Protein AF-A0A2V6HPI0-F1 (afdb_monomer)

Mean predicted aligned error: 5.85 Å

Sequence (67 aa):
MLFNSLTFVVFFVIVVTLYWSIGSWTARKNLLVVASYIFYGAWNPPFAALLFSTTAMDFWLGRQIGK

pLDDT: mean 91.08, std 8.13, range [54.94, 98.31]

Radius of gyration: 14.81 Å; Cα contacts (8 Å, |Δi|>4): 26; chains: 1; bounding box: 26×33×36 Å

Structure (mmCIF, N/CA/C/O backbone):
data_AF-A0A2V6HPI0-F1
#
_entry.id   AF-A0A2V6HPI0-F1
#
loop_
_atom_site.group_PDB
_atom_site.id
_atom_site.type_symbol
_atom_site.label_atom_id
_atom_site.label_alt_id
_atom_site.label_comp_id
_atom_site.label_asym_id
_atom_site.label_entity_id
_atom_site.label_seq_id
_atom_site.pdbx_PDB_ins_code
_atom_site.Cartn_x
_atom_site.Cartn_y
_atom_site.Cartn_z
_atom_site.occupancy
_atom_site.B_iso_or_equiv
_atom_site.auth_seq_id
_atom_site.auth_comp_id
_atom_site.auth_asym_id
_atom_site.auth_atom_id
_atom_site.pdbx_PDB_model_num
ATOM 1 N N . MET A 1 1 ? 4.115 1.886 -11.717 1.00 91.06 1 MET A N 1
ATOM 2 C CA . MET A 1 1 ? 4.172 0.915 -12.809 1.00 91.06 1 MET A CA 1
ATOM 3 C C . MET A 1 1 ? 2.921 1.029 -13.674 1.00 91.06 1 MET A C 1
ATOM 5 O O . MET A 1 1 ? 1.880 1.397 -13.149 1.00 91.06 1 MET A O 1
ATOM 9 N N . LEU A 1 2 ? 3.010 0.747 -14.977 1.00 92.00 2 LEU A N 1
ATOM 10 C CA . LEU A 1 2 ? 1.848 0.746 -15.880 1.00 92.00 2 LEU A CA 1
ATOM 11 C C . LEU A 1 2 ? 1.149 -0.620 -15.881 1.00 92.00 2 LEU A C 1
ATOM 13 O O . LEU A 1 2 ? 1.823 -1.649 -15.855 1.00 92.00 2 LEU A O 1
ATOM 17 N N . PHE A 1 3 ? -0.181 -0.637 -15.985 1.00 91.94 3 PHE A N 1
ATOM 18 C CA . PHE A 1 3 ? -0.969 -1.877 -16.017 1.00 91.94 3 PHE A CA 1
ATOM 19 C C . PHE A 1 3 ? -0.672 -2.764 -17.236 1.00 91.94 3 PHE A C 1
ATOM 21 O O . PHE A 1 3 ? -0.729 -3.983 -17.139 1.00 91.94 3 PHE A O 1
ATOM 28 N N . ASN A 1 4 ? -0.298 -2.180 -18.374 1.00 92.81 4 ASN A N 1
ATOM 29 C CA . ASN A 1 4 ? 0.021 -2.910 -19.604 1.00 92.81 4 ASN A CA 1
ATOM 30 C C . ASN A 1 4 ? 1.494 -3.365 -19.695 1.00 92.81 4 ASN A C 1
ATOM 32 O O . ASN A 1 4 ? 1.977 -3.658 -20.786 1.00 92.81 4 ASN A O 1
ATOM 36 N N . SER A 1 5 ? 2.233 -3.369 -18.581 1.00 95.06 5 SER A N 1
ATOM 37 C CA . SER A 1 5 ? 3.660 -3.714 -18.556 1.00 95.06 5 SER A CA 1
ATOM 38 C C . SER A 1 5 ? 3.912 -5.127 -18.022 1.00 95.06 5 SER A C 1
ATOM 40 O O . SER A 1 5 ? 3.193 -5.608 -17.147 1.00 95.06 5 SER A O 1
ATOM 42 N N . LEU A 1 6 ? 4.988 -5.779 -18.483 1.00 96.69 6 LEU A N 1
ATOM 43 C CA . LEU A 1 6 ? 5.413 -7.081 -17.947 1.00 96.69 6 LEU A CA 1
ATOM 44 C C . LEU A 1 6 ? 5.758 -6.998 -16.452 1.00 96.69 6 LEU A C 1
ATOM 46 O O . LEU A 1 6 ? 5.464 -7.917 -15.690 1.00 96.69 6 LEU A O 1
ATOM 50 N N . THR A 1 7 ? 6.319 -5.866 -16.017 1.00 95.88 7 THR A N 1
ATOM 51 C CA . THR A 1 7 ? 6.587 -5.583 -14.604 1.00 95.88 7 THR A CA 1
ATOM 52 C C . THR A 1 7 ? 5.310 -5.711 -13.771 1.00 95.88 7 THR A C 1
ATOM 54 O O . THR A 1 7 ? 5.366 -6.253 -12.668 1.00 95.88 7 THR A O 1
ATOM 57 N N . PHE A 1 8 ? 4.152 -5.288 -14.304 1.00 96.19 8 PHE A N 1
ATOM 58 C CA . PHE A 1 8 ? 2.872 -5.420 -13.604 1.00 96.19 8 PHE A CA 1
ATOM 59 C C . PHE A 1 8 ? 2.429 -6.860 -13.454 1.00 96.19 8 PHE A C 1
ATOM 61 O O . PHE A 1 8 ? 2.007 -7.237 -12.364 1.00 96.19 8 PHE A O 1
ATOM 68 N N . VAL A 1 9 ? 2.591 -7.675 -14.492 1.00 97.69 9 VAL A N 1
ATOM 69 C CA . VAL A 1 9 ? 2.257 -9.100 -14.425 1.00 97.69 9 VAL A CA 1
ATOM 70 C C . VAL A 1 9 ? 3.080 -9.794 -13.336 1.00 97.69 9 VAL A C 1
ATOM 72 O O . VAL A 1 9 ? 2.514 -10.478 -12.486 1.00 97.69 9 VAL A O 1
ATOM 75 N N . VAL A 1 10 ? 4.397 -9.564 -13.303 1.00 97.81 10 VAL A N 1
ATOM 76 C CA . VAL A 1 10 ? 5.289 -10.150 -12.284 1.00 97.81 10 VAL A CA 1
ATOM 77 C C . VAL A 1 10 ? 4.900 -9.688 -10.879 1.00 97.81 10 VAL A C 1
ATOM 79 O O . VAL A 1 10 ? 4.728 -10.508 -9.978 1.00 97.81 10 VAL A O 1
ATOM 82 N N . PHE A 1 11 ? 4.712 -8.381 -10.695 1.00 97.69 11 PHE A N 1
ATOM 83 C CA . PHE A 1 11 ? 4.287 -7.805 -9.422 1.00 97.69 11 PHE A CA 1
ATOM 84 C C . PHE A 1 11 ? 2.951 -8.389 -8.941 1.00 97.69 11 PHE A C 1
ATOM 86 O O . PHE A 1 11 ? 2.830 -8.785 -7.783 1.00 97.69 11 PHE A O 1
ATOM 93 N N . PHE A 1 12 ? 1.961 -8.486 -9.829 1.00 97.56 12 PHE A N 1
ATOM 94 C CA . PHE A 1 12 ? 0.638 -9.014 -9.512 1.00 97.56 12 PHE A CA 1
ATOM 95 C C . PHE A 1 12 ? 0.703 -10.476 -9.064 1.00 97.56 12 PHE A C 1
ATOM 97 O O . PHE A 1 12 ? 0.148 -10.817 -8.020 1.00 97.56 12 PHE A O 1
ATOM 104 N N . VAL A 1 13 ? 1.434 -11.322 -9.796 1.00 98.25 13 VAL A N 1
ATOM 105 C CA . VAL A 1 13 ? 1.614 -12.738 -9.442 1.00 98.25 13 VAL A CA 1
ATOM 106 C C . VAL A 1 13 ? 2.245 -12.881 -8.056 1.00 98.25 13 VAL A C 1
ATOM 108 O O . VAL A 1 13 ? 1.756 -13.671 -7.245 1.00 98.25 13 VAL A O 1
ATOM 111 N N . ILE A 1 14 ? 3.276 -12.090 -7.742 1.00 98.25 14 ILE A N 1
ATOM 112 C CA . ILE A 1 14 ? 3.918 -12.096 -6.419 1.00 98.25 14 ILE A CA 1
ATOM 113 C C . ILE A 1 14 ? 2.915 -11.706 -5.328 1.00 98.25 14 ILE A C 1
ATOM 115 O O . ILE A 1 14 ? 2.765 -12.430 -4.344 1.00 98.25 14 ILE A O 1
ATOM 119 N N . VAL A 1 15 ? 2.204 -10.587 -5.500 1.00 98.12 15 VAL A N 1
ATOM 120 C CA . VAL A 1 15 ? 1.266 -10.071 -4.489 1.00 98.12 15 VAL A CA 1
ATOM 121 C C . VAL A 1 15 ? 0.124 -11.051 -4.238 1.00 98.12 15 VAL A C 1
ATOM 123 O O . VAL A 1 15 ? -0.194 -11.324 -3.082 1.00 98.12 15 VAL A O 1
ATOM 126 N N . VAL A 1 16 ? -0.469 -11.620 -5.290 1.00 98.06 16 VAL A N 1
ATOM 127 C CA . VAL A 1 16 ? -1.559 -12.600 -5.165 1.00 98.06 16 VAL A CA 1
ATOM 128 C C . VAL A 1 16 ? -1.073 -13.874 -4.479 1.00 98.06 16 VAL A C 1
ATOM 130 O O . VAL A 1 16 ? -1.748 -14.378 -3.582 1.00 98.06 16 VAL A O 1
ATOM 133 N N . THR A 1 17 ? 0.113 -14.368 -4.840 1.00 98.31 17 THR A N 1
ATOM 134 C CA . THR A 1 17 ? 0.694 -15.564 -4.214 1.00 98.31 17 THR A CA 1
ATOM 135 C C . THR A 1 17 ? 0.935 -15.343 -2.719 1.00 98.31 17 THR A C 1
ATOM 137 O O . THR A 1 17 ? 0.538 -16.171 -1.900 1.00 98.31 17 THR A O 1
ATOM 140 N N . LEU A 1 18 ? 1.519 -14.201 -2.343 1.00 98.00 18 LEU A N 1
ATOM 141 C CA . LEU A 1 18 ? 1.732 -13.833 -0.940 1.00 98.00 18 LEU A CA 1
ATOM 142 C C . LEU A 1 18 ? 0.414 -13.625 -0.183 1.00 98.00 18 LEU A C 1
ATOM 144 O O . LEU A 1 18 ? 0.298 -14.005 0.978 1.00 98.00 18 LEU A O 1
ATOM 148 N N . TYR A 1 19 ? -0.598 -13.039 -0.821 1.00 97.94 19 TYR A N 1
ATOM 149 C CA . TYR A 1 19 ? -1.897 -12.821 -0.189 1.00 97.94 19 TYR A CA 1
ATOM 150 C C . TYR A 1 19 ? -2.542 -14.142 0.245 1.00 97.94 19 TYR A C 1
ATOM 152 O O . TYR A 1 19 ? -3.029 -14.257 1.374 1.00 97.94 19 TYR A O 1
ATOM 160 N N . TRP A 1 20 ? -2.516 -15.148 -0.632 1.0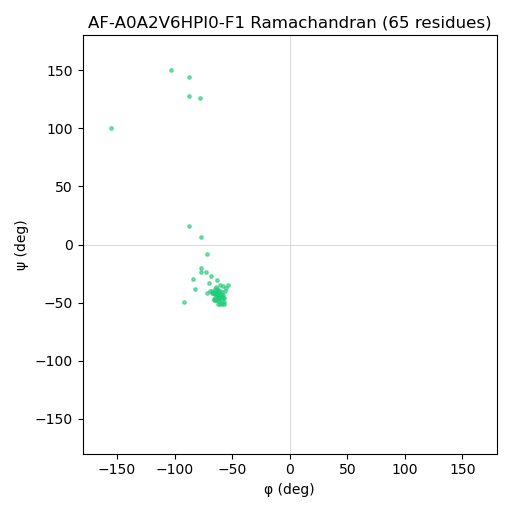0 97.75 20 TRP A N 1
ATOM 161 C CA . TRP A 1 20 ? -3.110 -16.454 -0.354 1.00 97.75 20 TRP A CA 1
ATOM 162 C C . TRP A 1 20 ? -2.260 -17.332 0.568 1.00 97.75 20 TRP A C 1
ATOM 164 O O . TRP A 1 20 ? -2.825 -18.175 1.261 1.00 97.75 20 TRP A O 1
ATOM 174 N N . SER A 1 21 ? -0.943 -17.112 0.646 1.00 97.62 21 SER A N 1
ATOM 175 C CA . SER A 1 21 ? -0.069 -17.849 1.572 1.00 97.62 21 SER A CA 1
ATOM 176 C C . SER A 1 21 ? -0.172 -17.377 3.028 1.00 97.62 21 SER A C 1
ATOM 178 O O . SER A 1 21 ? 0.157 -18.123 3.949 1.00 97.62 21 SER A O 1
ATOM 180 N N . ILE A 1 22 ? -0.659 -16.157 3.269 1.00 97.50 22 ILE A N 1
ATOM 181 C CA . ILE A 1 22 ? -0.830 -15.594 4.613 1.00 97.50 22 ILE A CA 1
ATOM 182 C C . ILE A 1 22 ? -2.197 -15.997 5.179 1.00 97.50 22 ILE A C 1
ATOM 184 O O . ILE A 1 22 ? -3.222 -15.731 4.561 1.00 97.50 22 ILE A O 1
ATOM 188 N N . GLY A 1 23 ? -2.250 -16.571 6.386 1.00 95.44 23 GLY A N 1
ATOM 189 C CA . GLY A 1 23 ? -3.518 -16.894 7.067 1.00 95.44 23 GLY A CA 1
ATOM 190 C C . GLY A 1 23 ? -4.144 -15.726 7.846 1.00 95.44 23 GLY A C 1
ATOM 191 O O . GLY A 1 23 ? -5.362 -15.637 7.972 1.00 95.44 23 GLY A O 1
ATOM 192 N N . SER A 1 24 ? -3.324 -14.802 8.357 1.00 97.12 24 SER A N 1
ATOM 193 C CA . SER A 1 24 ? -3.796 -13.676 9.173 1.00 97.12 24 SER A CA 1
ATOM 194 C C . SER A 1 24 ? -4.406 -12.563 8.321 1.00 97.12 24 SER A C 1
ATOM 196 O O . SER A 1 24 ? -3.750 -11.998 7.443 1.00 97.12 24 SER A O 1
ATOM 198 N N . TRP A 1 25 ? -5.641 -12.175 8.645 1.00 95.62 25 TRP A N 1
ATOM 199 C CA . TRP A 1 25 ? -6.328 -11.061 7.988 1.00 95.62 25 TRP A CA 1
ATOM 200 C C . TRP A 1 25 ? -5.571 -9.733 8.120 1.00 95.62 25 TRP A C 1
ATOM 202 O O . TRP A 1 25 ? -5.443 -8.983 7.152 1.00 95.62 25 TRP A O 1
ATOM 212 N N . THR A 1 26 ? -5.010 -9.454 9.299 1.00 96.69 26 THR A N 1
ATOM 213 C CA . THR A 1 26 ? -4.236 -8.229 9.536 1.00 96.69 26 THR A CA 1
ATOM 214 C C . THR A 1 26 ? -3.001 -8.174 8.641 1.00 96.69 26 THR A C 1
ATOM 216 O O . THR A 1 26 ? -2.722 -7.138 8.041 1.00 96.6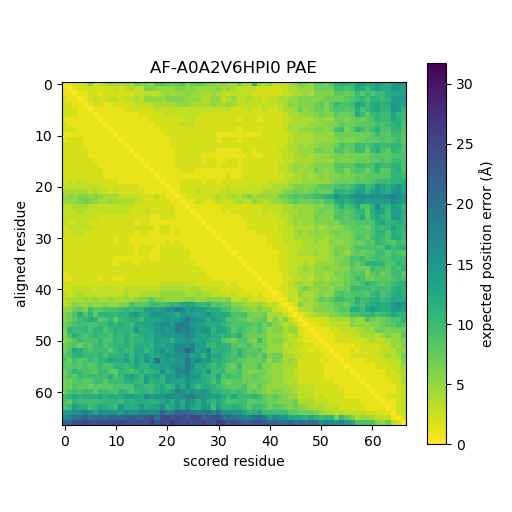9 26 THR A O 1
ATOM 219 N N . ALA A 1 27 ? -2.298 -9.298 8.489 1.00 97.00 27 ALA A N 1
ATOM 220 C CA . ALA A 1 27 ? -1.120 -9.375 7.632 1.00 97.00 27 ALA A CA 1
ATOM 221 C C . ALA A 1 27 ? -1.480 -9.263 6.139 1.00 97.00 27 ALA A C 1
ATOM 223 O O . ALA A 1 27 ? -0.811 -8.526 5.418 1.00 97.00 27 ALA A O 1
ATOM 224 N N . ARG A 1 28 ? -2.577 -9.891 5.687 1.00 97.44 28 ARG A N 1
ATOM 225 C CA . ARG A 1 28 ? -3.105 -9.717 4.318 1.00 97.44 28 ARG A CA 1
ATOM 226 C C . ARG A 1 28 ? -3.408 -8.256 4.006 1.00 97.44 28 ARG A C 1
ATOM 228 O O . ARG A 1 28 ? -3.019 -7.749 2.961 1.00 97.44 28 ARG A O 1
ATOM 235 N N . LYS A 1 29 ? -4.077 -7.565 4.928 1.00 96.06 29 LYS A N 1
ATOM 236 C CA . LYS A 1 29 ? -4.404 -6.146 4.777 1.00 96.06 29 LYS A CA 1
ATOM 237 C C . LYS A 1 29 ? -3.143 -5.285 4.688 1.00 96.06 29 LYS A C 1
ATOM 239 O O . LYS A 1 29 ? -3.043 -4.462 3.785 1.00 96.06 29 LYS A O 1
ATOM 244 N N . ASN A 1 30 ? -2.162 -5.513 5.561 1.00 96.31 30 ASN A N 1
ATOM 245 C CA . ASN A 1 30 ? -0.894 -4.781 5.525 1.00 96.31 30 ASN A CA 1
ATOM 246 C C . ASN A 1 30 ? -0.122 -5.032 4.220 1.00 96.31 30 ASN A C 1
ATOM 248 O O . ASN A 1 30 ? 0.400 -4.084 3.639 1.00 96.31 30 ASN A 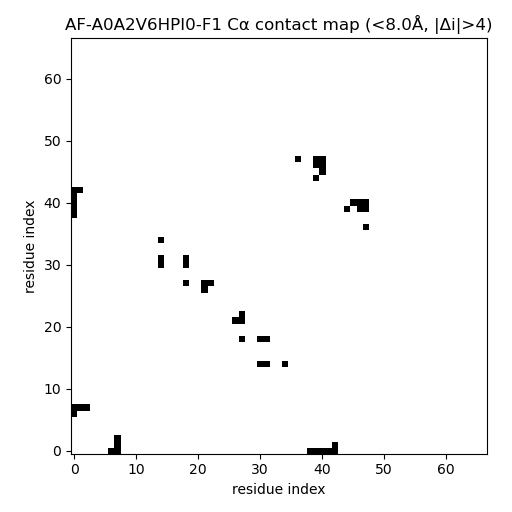O 1
ATOM 252 N N . LEU A 1 31 ? -0.104 -6.275 3.724 1.00 97.81 31 LEU A N 1
ATOM 253 C CA . LEU A 1 31 ? 0.482 -6.616 2.426 1.00 97.81 31 LEU A CA 1
ATOM 254 C C . LEU A 1 31 ? -0.159 -5.799 1.299 1.00 97.81 31 LEU A C 1
ATOM 256 O O . LEU A 1 31 ? 0.559 -5.194 0.510 1.00 97.81 31 LEU A O 1
ATOM 260 N N . LEU A 1 32 ? -1.493 -5.756 1.234 1.00 96.25 32 LEU A N 1
ATOM 261 C CA . LEU A 1 32 ? -2.210 -5.011 0.195 1.00 96.25 32 LEU A CA 1
ATOM 262 C C . LEU A 1 32 ? -1.931 -3.506 0.264 1.00 96.25 32 LEU A C 1
ATOM 264 O O . LEU A 1 32 ? -1.761 -2.868 -0.774 1.00 96.25 32 LEU A O 1
ATOM 268 N N . VAL A 1 33 ? -1.834 -2.943 1.472 1.00 93.25 33 VAL A N 1
ATOM 269 C CA . VAL A 1 33 ? -1.476 -1.531 1.665 1.00 93.25 33 VAL A CA 1
ATOM 270 C C . VAL A 1 33 ? -0.073 -1.259 1.124 1.00 93.25 33 VAL A C 1
ATOM 272 O O . VAL A 1 33 ? 0.097 -0.365 0.298 1.00 93.25 33 VAL A O 1
ATOM 275 N N . VAL A 1 34 ? 0.924 -2.053 1.522 1.00 94.50 34 VAL A N 1
ATOM 276 C CA . VAL A 1 34 ? 2.309 -1.897 1.048 1.00 94.50 34 VAL A CA 1
ATOM 277 C C . VAL A 1 34 ? 2.398 -2.078 -0.469 1.00 94.50 34 VAL A C 1
ATOM 279 O O . VAL A 1 34 ? 3.017 -1.262 -1.150 1.00 94.50 34 VAL A O 1
ATOM 282 N N . ALA A 1 35 ? 1.735 -3.099 -1.014 1.00 95.69 35 ALA A N 1
ATOM 283 C CA . ALA A 1 35 ? 1.682 -3.350 -2.449 1.00 95.69 35 ALA A CA 1
ATOM 284 C C . ALA A 1 35 ? 1.094 -2.151 -3.211 1.00 95.69 35 ALA A C 1
ATOM 286 O O . ALA A 1 35 ? 1.657 -1.735 -4.222 1.00 95.69 35 ALA A O 1
ATOM 287 N N . SER A 1 36 ? 0.018 -1.546 -2.701 1.00 90.56 36 SER A N 1
ATOM 288 C CA . SER A 1 36 ? -0.571 -0.337 -3.283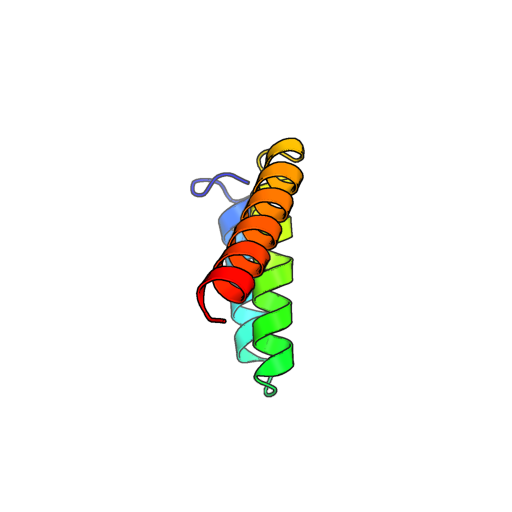 1.00 90.56 36 SER A CA 1
ATOM 289 C C . SER A 1 36 ? 0.447 0.808 -3.362 1.00 90.56 36 SER A C 1
ATOM 291 O O . SER A 1 36 ? 0.688 1.351 -4.442 1.00 90.56 36 SER A O 1
ATOM 293 N N . TYR A 1 37 ? 1.134 1.116 -2.256 1.00 89.25 37 TYR A N 1
ATOM 294 C CA . TYR A 1 37 ? 2.150 2.174 -2.237 1.00 89.25 37 TYR A CA 1
ATOM 295 C C . TYR A 1 37 ? 3.311 1.904 -3.199 1.00 89.25 37 TYR A C 1
ATOM 297 O O . TYR A 1 37 ? 3.759 2.826 -3.879 1.00 89.25 37 TYR A O 1
ATOM 305 N N . ILE A 1 38 ? 3.770 0.655 -3.310 1.00 91.44 38 ILE A N 1
ATOM 306 C CA . ILE A 1 38 ? 4.819 0.275 -4.267 1.00 91.44 38 ILE A CA 1
ATOM 307 C C . ILE A 1 38 ? 4.327 0.450 -5.708 1.00 91.44 38 ILE A C 1
ATOM 309 O O . ILE A 1 38 ? 5.034 1.032 -6.528 1.00 91.44 38 ILE A O 1
ATOM 313 N N . PHE A 1 39 ? 3.117 -0.012 -6.030 1.00 91.94 39 PHE A N 1
ATOM 314 C CA . PHE A 1 39 ? 2.553 0.071 -7.379 1.00 91.94 39 PHE A CA 1
ATOM 315 C C . PHE A 1 39 ? 2.451 1.523 -7.872 1.00 91.94 39 PHE A C 1
ATOM 317 O O . PHE A 1 39 ? 2.948 1.850 -8.963 1.00 91.94 39 PHE A O 1
ATOM 324 N N . TYR A 1 40 ? 1.848 2.387 -7.050 1.00 86.75 40 TYR A N 1
ATOM 325 C CA . TYR A 1 40 ? 1.662 3.806 -7.356 1.00 86.75 40 TYR A CA 1
ATOM 326 C C . TYR A 1 40 ? 2.980 4.585 -7.282 1.00 86.75 40 TYR A C 1
ATOM 328 O O . TYR A 1 40 ? 3.279 5.367 -8.186 1.00 86.75 40 TYR A O 1
ATOM 336 N N . GLY A 1 41 ? 3.821 4.319 -6.279 1.00 87.38 41 GLY A N 1
ATOM 337 C CA . GLY A 1 41 ? 5.133 4.953 -6.135 1.00 87.38 41 GLY A CA 1
ATOM 338 C C . GLY A 1 41 ? 6.077 4.630 -7.294 1.00 87.38 41 GLY A C 1
ATOM 339 O O . GLY A 1 41 ? 6.743 5.519 -7.813 1.00 87.38 41 GLY A O 1
ATOM 340 N N . ALA A 1 42 ? 6.065 3.392 -7.794 1.00 86.88 42 ALA A N 1
ATOM 341 C CA . ALA A 1 42 ? 6.837 2.997 -8.971 1.00 86.88 42 ALA A CA 1
ATOM 342 C C . ALA A 1 42 ? 6.282 3.571 -10.288 1.00 86.88 42 ALA A C 1
ATOM 344 O O . ALA A 1 42 ? 6.836 3.314 -11.353 1.00 86.88 42 ALA A O 1
ATOM 345 N N . TRP A 1 43 ? 5.108 4.212 -10.288 1.00 83.88 43 TRP A N 1
ATOM 346 C CA . TRP A 1 43 ? 4.571 4.893 -11.473 1.00 83.88 43 TRP A CA 1
ATOM 347 C C . TRP A 1 43 ? 4.999 6.350 -11.474 1.00 83.88 43 TRP A C 1
ATOM 349 O O . TRP A 1 43 ? 5.515 6.841 -12.473 1.00 83.88 43 TRP A O 1
ATOM 359 N N . ASN A 1 44 ? 4.795 7.017 -10.342 1.00 80.69 44 ASN A N 1
ATOM 360 C CA . ASN A 1 44 ? 5.155 8.407 -10.152 1.00 80.69 44 ASN A CA 1
ATOM 361 C C . ASN A 1 44 ? 5.365 8.656 -8.642 1.00 80.69 44 ASN A C 1
ATOM 363 O O . ASN A 1 44 ? 4.383 8.789 -7.910 1.00 80.69 44 ASN A O 1
ATOM 367 N N . PR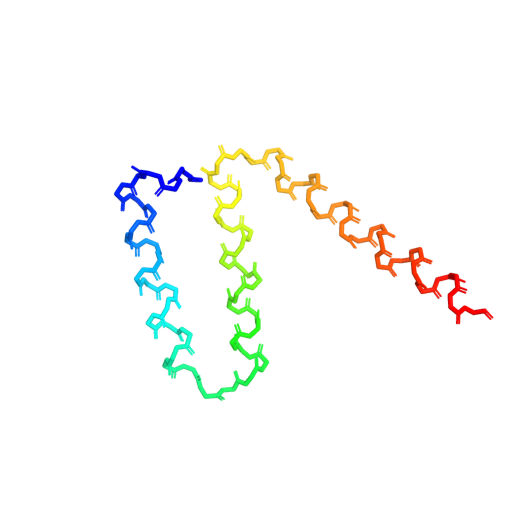O A 1 45 ? 6.617 8.693 -8.146 1.00 73.75 45 PRO A N 1
ATOM 368 C CA . PRO A 1 45 ? 6.896 8.806 -6.712 1.00 73.75 45 PRO A CA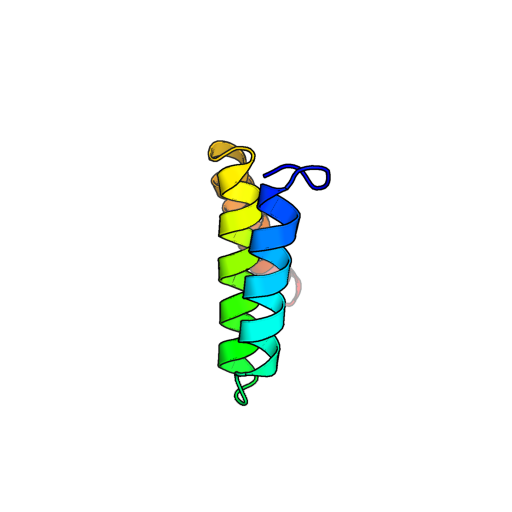 1
ATOM 369 C C . PRO A 1 45 ? 6.249 10.027 -6.023 1.00 73.75 45 PRO A C 1
ATOM 371 O O . PRO A 1 45 ? 5.695 9.852 -4.936 1.00 73.75 45 PRO A O 1
ATOM 374 N N . PRO A 1 46 ? 6.207 11.231 -6.637 1.00 77.38 46 PRO A N 1
ATOM 375 C CA . PRO A 1 46 ? 5.427 12.363 -6.124 1.00 77.38 46 PRO A CA 1
ATOM 376 C C . PRO A 1 46 ? 3.943 12.069 -5.855 1.00 77.38 46 PRO A C 1
ATOM 378 O O . PRO A 1 46 ? 3.377 12.583 -4.889 1.00 77.38 46 PRO A O 1
ATOM 381 N N . PHE A 1 47 ? 3.301 11.221 -6.666 1.00 74.50 47 PHE A N 1
ATOM 382 C CA . PHE A 1 47 ? 1.891 10.875 -6.471 1.00 74.50 47 PHE A CA 1
ATOM 383 C C . PHE A 1 47 ? 1.658 10.039 -5.214 1.00 74.50 47 PHE A C 1
ATOM 385 O O . PHE A 1 47 ? 0.585 10.143 -4.630 1.00 74.50 47 PHE A O 1
ATOM 392 N N . ALA A 1 48 ? 2.638 9.261 -4.746 1.00 73.62 48 ALA A N 1
ATOM 393 C CA . ALA A 1 48 ? 2.498 8.519 -3.494 1.00 73.62 48 ALA A CA 1
ATOM 394 C C . ALA A 1 48 ? 2.363 9.461 -2.284 1.00 73.62 48 ALA A C 1
ATOM 396 O O . ALA A 1 48 ? 1.577 9.186 -1.378 1.00 73.62 48 ALA A O 1
ATOM 397 N N . ALA A 1 49 ? 3.070 10.598 -2.298 1.00 77.62 49 ALA A N 1
ATOM 398 C CA . ALA A 1 49 ? 2.953 11.620 -1.258 1.00 77.62 49 ALA A CA 1
ATOM 399 C C . ALA A 1 49 ? 1.579 12.309 -1.284 1.00 77.62 49 ALA A C 1
ATOM 401 O O . ALA A 1 49 ? 0.985 12.519 -0.228 1.00 77.62 49 ALA A O 1
ATOM 402 N N . LEU A 1 50 ? 1.048 12.596 -2.479 1.00 81.75 50 LEU A N 1
ATOM 403 C CA . LEU A 1 50 ? -0.313 13.117 -2.659 1.00 81.75 50 LEU A CA 1
ATOM 404 C C . LEU A 1 50 ? -1.386 12.112 -2.212 1.00 81.75 50 LEU A C 1
ATOM 406 O O . LEU A 1 50 ? -2.366 12.482 -1.569 1.00 81.75 50 LEU A O 1
ATOM 410 N N . LEU A 1 51 ? -1.207 10.828 -2.522 1.00 79.62 51 LEU A N 1
ATOM 411 C CA . LEU A 1 51 ? -2.145 9.774 -2.132 1.00 79.62 51 LEU A CA 1
ATOM 412 C C . LEU A 1 51 ? -2.169 9.589 -0.609 1.00 79.62 51 LEU A C 1
ATOM 414 O O . LEU A 1 51 ? -3.233 9.451 -0.008 1.00 79.62 51 LEU A O 1
ATOM 418 N N . PHE A 1 52 ? -0.996 9.631 0.027 1.00 83.19 52 PHE A N 1
ATOM 419 C CA . PHE A 1 52 ? -0.880 9.567 1.481 1.00 83.19 52 PHE A CA 1
ATOM 420 C C . PHE A 1 52 ? -1.536 10.776 2.157 1.00 83.19 52 PHE A C 1
ATOM 422 O O . PHE A 1 52 ? -2.317 10.605 3.093 1.00 83.19 52 PHE A O 1
ATOM 429 N N . SER A 1 53 ? -1.247 11.992 1.682 1.00 86.69 53 SER A N 1
ATOM 430 C CA . SER A 1 53 ? -1.773 13.215 2.293 1.00 86.69 53 SER A CA 1
ATOM 431 C C . SER A 1 53 ? -3.293 13.314 2.175 1.00 86.69 53 SER A C 1
ATOM 433 O O . SER A 1 53 ? -3.951 13.630 3.163 1.00 86.69 53 SER A O 1
ATOM 435 N N . THR A 1 54 ? -3.862 12.970 1.018 1.00 87.81 54 THR A N 1
ATOM 436 C CA . THR A 1 54 ? -5.321 12.941 0.810 1.00 87.81 54 THR A CA 1
ATOM 437 C C . THR A 1 54 ? -6.001 11.889 1.684 1.00 87.81 54 THR A C 1
ATOM 439 O O . THR A 1 54 ? -6.923 12.218 2.422 1.00 87.81 54 THR A O 1
ATOM 442 N N . THR A 1 55 ? -5.474 10.662 1.724 1.00 83.44 55 THR A N 1
ATOM 443 C CA . THR A 1 55 ? -6.024 9.582 2.564 1.00 83.44 55 THR A CA 1
ATOM 444 C C . THR A 1 55 ? -6.011 9.942 4.055 1.00 83.44 55 THR A C 1
ATOM 446 O O . THR A 1 55 ? -6.981 9.691 4.773 1.00 83.44 55 THR A O 1
ATOM 449 N N . ALA A 1 56 ? -4.915 10.533 4.543 1.00 90.56 56 ALA A N 1
ATOM 450 C CA . ALA A 1 56 ? -4.802 10.962 5.936 1.00 90.56 56 ALA A CA 1
ATOM 451 C C . ALA A 1 56 ? -5.781 12.099 6.265 1.00 90.56 56 ALA A C 1
ATOM 453 O O . ALA A 1 56 ? -6.401 12.089 7.333 1.00 90.56 56 ALA A O 1
ATOM 454 N N . MET A 1 57 ? -5.937 13.052 5.343 1.00 93.88 57 MET A N 1
ATOM 455 C CA . MET A 1 57 ? -6.848 14.182 5.494 1.00 93.88 57 MET A CA 1
ATOM 456 C C . MET A 1 57 ? -8.309 13.726 5.522 1.00 93.88 57 MET A C 1
ATOM 458 O O . MET A 1 57 ? -9.039 14.098 6.439 1.00 93.88 57 MET A O 1
ATOM 462 N N . ASP A 1 58 ? -8.716 12.860 4.593 1.00 92.81 58 ASP A N 1
ATOM 463 C CA . ASP A 1 58 ? -10.081 12.330 4.515 1.00 92.81 58 ASP A CA 1
ATOM 464 C C . ASP A 1 58 ? -10.452 11.548 5.781 1.00 92.81 58 ASP A C 1
ATOM 466 O O . ASP A 1 58 ? -11.530 11.737 6.352 1.00 92.81 58 ASP A O 1
ATOM 470 N N . PHE A 1 59 ? -9.533 10.714 6.279 1.00 89.38 59 PHE A N 1
ATOM 471 C CA . PHE A 1 59 ? -9.735 9.974 7.523 1.00 89.38 59 PHE A CA 1
ATOM 472 C C . PHE A 1 59 ? -9.887 10.907 8.731 1.00 89.38 59 PHE A C 1
ATOM 474 O O . PHE A 1 59 ? -10.749 10.689 9.587 1.00 89.38 59 PHE A O 1
ATOM 481 N N . TRP A 1 60 ? -9.060 11.952 8.814 1.00 94.81 60 TRP A N 1
ATOM 482 C CA . TRP A 1 60 ? -9.132 12.926 9.900 1.00 94.81 60 TRP A CA 1
ATOM 483 C C . TRP A 1 60 ? -10.436 13.729 9.857 1.00 94.81 60 TRP A C 1
ATOM 485 O O . TRP A 1 60 ? -11.119 13.822 10.877 1.00 94.81 60 TRP A O 1
ATOM 495 N N . LEU A 1 61 ? -10.818 14.244 8.686 1.00 95.75 61 LEU A N 1
ATOM 496 C CA . LEU A 1 61 ? -12.048 15.014 8.493 1.00 95.75 61 LEU A CA 1
ATOM 497 C C . LEU A 1 61 ? -13.294 14.180 8.799 1.00 95.75 61 LEU A C 1
ATOM 499 O O . LEU A 1 61 ? -14.150 14.628 9.560 1.00 95.75 61 LEU A O 1
ATOM 503 N N . GLY A 1 62 ? -13.374 12.944 8.296 1.00 94.62 62 GLY A N 1
ATOM 504 C CA . GLY A 1 62 ? -14.491 12.042 8.595 1.00 94.62 62 GLY A CA 1
ATOM 505 C C . GLY A 1 62 ? -14.650 11.785 10.097 1.00 94.62 62 GLY A C 1
ATOM 506 O O . GLY A 1 62 ? -15.764 11.736 10.617 1.00 94.62 62 GLY A O 1
ATOM 507 N N . ARG A 1 63 ? -13.532 11.714 10.828 1.00 91.31 63 ARG A N 1
ATOM 508 C CA . ARG A 1 63 ? -13.530 11.553 12.286 1.00 91.31 63 ARG A CA 1
ATOM 509 C C . ARG A 1 63 ? -13.951 12.817 13.046 1.00 91.31 63 ARG A C 1
ATOM 511 O O . ARG A 1 63 ? -14.378 12.697 14.191 1.00 91.31 63 ARG A O 1
ATOM 518 N N . GLN A 1 64 ? -13.807 14.003 12.455 1.00 92.12 64 GLN A N 1
ATOM 519 C CA . GLN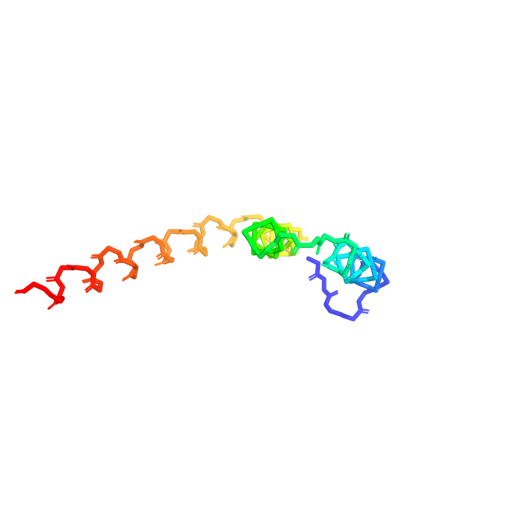 A 1 64 ? -14.298 15.259 13.037 1.00 92.12 64 GLN A CA 1
ATOM 520 C C . GLN A 1 64 ? -15.786 15.475 12.760 1.00 92.12 64 GLN A C 1
ATOM 522 O O . GLN A 1 64 ? -16.487 15.938 13.646 1.00 92.12 64 GLN A O 1
ATOM 527 N N . ILE A 1 65 ? -16.266 15.117 11.565 1.00 92.94 65 ILE A N 1
ATOM 528 C CA . ILE A 1 65 ? -17.685 15.247 11.187 1.00 92.94 65 ILE A CA 1
ATOM 529 C C . ILE A 1 65 ? -18.563 14.249 11.952 1.00 92.94 65 ILE A C 1
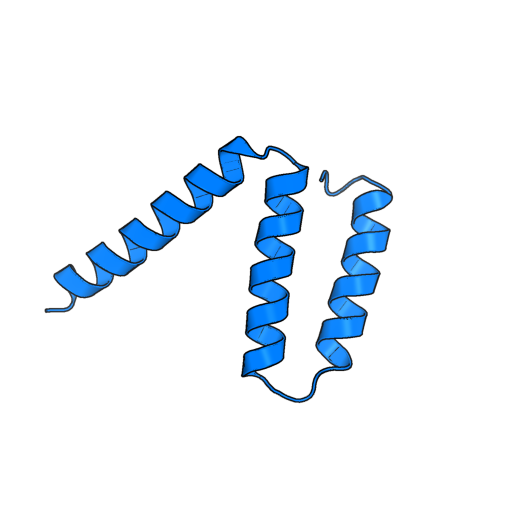ATOM 531 O O . ILE A 1 65 ? -19.714 14.540 12.246 1.00 92.94 65 ILE A O 1
ATOM 535 N N . GLY A 1 66 ? -18.036 13.064 12.270 1.00 79.81 66 GLY A N 1
ATOM 536 C CA . GLY A 1 66 ? -18.753 12.050 13.048 1.00 79.81 66 GLY A CA 1
ATOM 537 C C . GLY A 1 66 ? -18.826 12.306 14.561 1.00 79.81 66 GLY A C 1
ATOM 538 O O . GLY A 1 66 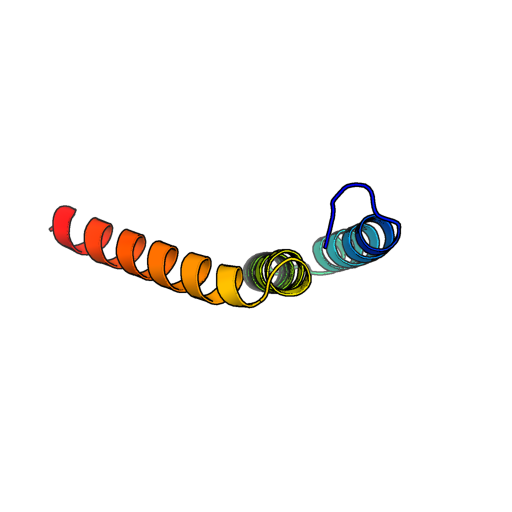? -19.243 11.399 15.281 1.00 79.81 66 GLY A O 1
ATOM 539 N N . LYS A 1 67 ? -18.374 13.467 15.050 1.00 54.94 67 LYS A N 1
ATOM 540 C CA . LYS A 1 67 ? -18.585 13.937 16.429 1.00 54.94 67 LYS A CA 1
ATOM 541 C C . LYS A 1 67 ? -19.774 14.883 16.480 1.00 54.94 67 LYS A C 1
ATOM 543 O O . LYS A 1 67 ? -20.478 14.837 17.509 1.00 54.94 67 LYS A O 1
#

Secondary structure (DSSP, 8-state):
--TTSHHHHHHHHHHHHHHHH---HHHHHHHHHHHHHHHHHTT-HHHHHHHHHHHHHHHHHHHHHT-

Solvent-accessible surface area (backbone atoms only — not comparable to full-atom values): 3769 Å² total; per-residue (Å²): 69,55,85,93,35,71,68,37,55,56,52,48,54,52,52,54,53,54,46,71,71,45,86,49,67,70,59,36,52,51,50,52,53,52,51,49,52,51,42,48,28,63,58,41,56,75,54,40,57,54,52,50,52,50,54,55,47,52,55,52,51,56,60,58,71,77,106

Foldseek 3Di:
DDCPDPVNVVLVVVLVVVLVVDPDPVVSVVSVVVSVLCVVCVVPVVVSVVVVVVVVVVVVVVVVVVD